Protein AF-A0A951RZ14-F1 (afdb_monomer)

Secondary structure (DSSP, 8-state):
-EEEE--TT--EEEEEEEEETTTTEEEEEEEEEEE-TTS-EEEEEEEEEEEE---

Nearest PDB structures (foldseek):
  7slz-assembly1_A  TM=6.205E-01  e=4.835E-01  Homo sapiens
  6cct-assembly1_A  TM=6.287E-01  e=6.026E-01  Homo sapiens
  7whm-assembly1_A  TM=4.592E-01  e=1.376E+00  Bombyx mori cypovirus 1
  3vhx-assembly2_H  TM=3.907E-01  e=3.916E+00  Homo sapiens
  9izl-assembly2_B  TM=3.463E-01  e=3.706E+00  Homo sapiens

Mean predicted aligned error: 4.81 Å

pLDDT: mean 89.96, std 9.67, range [58.44, 98.19]

Solvent-accessible surface area (backbone atoms only — not comparable to full-atom values): 3284 Å² total; per-residue (Å²): 94,79,51,72,50,90,54,90,88,45,36,38,40,39,36,50,75,42,79,38,81,87,80,27,36,41,28,33,39,33,36,36,41,44,66,47,98,85,70,47,79,44,80,50,68,86,39,72,52,77,42,77,59,83,134

Foldseek 3Di:
DKDWDDDPQKIKIWDFPDQDVVQQKTKTFMWMWDADPVRDIDTGPRHIDIDHDDD

Radius of gyration: 13.79 Å; Cα contacts (8 Å, |Δi|>4): 109; chains: 1; bounding box: 32×19×37 Å

Sequence (55 aa):
EQFNTEGGTYSGELWIKKLDPVNQIVSGTFWFDAVTANGQKVEVREGRFDVRYTQ

Structure (mmCIF, N/CA/C/O backbone):
data_AF-A0A951RZ14-F1
#
_entry.id   AF-A0A951RZ14-F1
#
loop_
_atom_site.group_PDB
_atom_site.id
_atom_site.type_symbol
_atom_site.label_atom_id
_atom_site.label_alt_id
_atom_site.label_comp_id
_atom_site.label_asym_id
_atom_site.label_entity_id
_atom_site.label_seq_id
_atom_site.pdbx_PDB_ins_code
_atom_site.Cartn_x
_atom_site.Cartn_y
_atom_site.Cartn_z
_atom_site.occupancy
_atom_site.B_iso_or_equiv
_atom_site.auth_seq_id
_atom_site.auth_comp_id
_atom_site.auth_asym_id
_atom_site.auth_atom_id
_atom_site.pdbx_PDB_model_num
ATOM 1 N N . GLU A 1 1 ? 0.547 4.624 11.506 1.00 79.19 1 GLU A N 1
ATOM 2 C CA . GLU A 1 1 ? 1.916 4.060 11.437 1.00 79.19 1 GLU A CA 1
ATOM 3 C C . GLU A 1 1 ? 2.392 4.055 9.988 1.00 79.19 1 GLU A C 1
ATOM 5 O O . GLU A 1 1 ? 1.541 4.011 9.098 1.00 79.19 1 GLU A O 1
ATOM 10 N N . GLN A 1 2 ? 3.704 4.164 9.763 1.00 80.12 2 GLN A N 1
ATOM 11 C CA . GLN A 1 2 ? 4.335 4.234 8.439 1.00 80.12 2 GLN A CA 1
ATOM 12 C C . GLN A 1 2 ? 5.223 3.005 8.233 1.00 80.12 2 GLN A C 1
ATOM 14 O O . GLN A 1 2 ? 6.006 2.658 9.116 1.00 80.12 2 GLN A O 1
ATOM 19 N N . PHE A 1 3 ? 5.113 2.379 7.063 1.00 82.19 3 PHE A N 1
ATOM 20 C CA . PHE A 1 3 ? 5.917 1.226 6.662 1.00 82.19 3 PHE A CA 1
ATOM 21 C C . PHE A 1 3 ? 6.541 1.497 5.293 1.00 82.19 3 PHE A C 1
ATOM 23 O O . PHE A 1 3 ? 5.849 1.975 4.396 1.00 82.19 3 PHE A O 1
ATOM 30 N N . ASN A 1 4 ? 7.828 1.189 5.135 1.00 79.19 4 ASN A N 1
ATOM 31 C CA . ASN A 1 4 ? 8.602 1.433 3.917 1.00 79.19 4 ASN A CA 1
ATOM 32 C C . ASN A 1 4 ? 9.416 0.179 3.563 1.00 79.19 4 ASN A C 1
ATOM 34 O O . ASN A 1 4 ? 9.931 -0.502 4.452 1.00 79.19 4 ASN A O 1
ATOM 38 N N . THR A 1 5 ? 9.539 -0.113 2.272 1.00 75.88 5 THR A N 1
ATOM 39 C CA . THR A 1 5 ? 10.516 -1.066 1.743 1.00 75.88 5 THR A CA 1
ATOM 40 C C . THR A 1 5 ? 11.718 -0.308 1.170 1.00 75.88 5 THR A C 1
ATOM 42 O O . THR A 1 5 ? 11.612 0.310 0.109 1.00 75.88 5 THR A O 1
ATOM 45 N N . GLU A 1 6 ? 12.878 -0.373 1.831 1.00 64.81 6 GLU A N 1
ATOM 46 C CA . GLU A 1 6 ? 14.125 0.180 1.284 1.00 64.81 6 GLU A CA 1
ATOM 47 C C . GLU A 1 6 ? 14.834 -0.849 0.390 1.00 64.81 6 GLU A C 1
ATOM 49 O O . GLU A 1 6 ? 15.234 -1.917 0.856 1.00 64.81 6 GLU A O 1
ATOM 54 N N . GLY A 1 7 ? 15.011 -0.532 -0.901 1.00 58.44 7 GLY A N 1
ATOM 55 C CA . GLY A 1 7 ? 15.771 -1.391 -1.815 1.00 58.44 7 GLY A CA 1
ATOM 56 C C . GLY A 1 7 ? 15.597 -1.101 -3.310 1.00 58.44 7 GLY A C 1
ATOM 57 O O . GLY A 1 7 ? 14.801 -1.745 -3.985 1.00 58.44 7 GLY A O 1
ATOM 58 N N . GLY A 1 8 ? 16.423 -0.204 -3.860 1.00 69.56 8 GLY A N 1
ATOM 59 C CA . GLY A 1 8 ? 16.702 -0.106 -5.302 1.00 69.56 8 GLY A CA 1
ATOM 60 C C . GLY A 1 8 ? 15.474 -0.092 -6.230 1.00 69.56 8 GLY A C 1
ATOM 61 O O . GLY A 1 8 ? 14.760 0.901 -6.304 1.00 69.56 8 GLY A O 1
ATOM 62 N N . THR A 1 9 ? 15.280 -1.174 -6.997 1.00 64.56 9 THR A N 1
ATOM 63 C CA . THR A 1 9 ? 14.304 -1.287 -8.102 1.00 64.56 9 THR A CA 1
ATOM 64 C C . THR A 1 9 ? 12.838 -1.374 -7.654 1.00 64.56 9 THR A C 1
ATOM 66 O O . THR A 1 9 ? 11.953 -1.101 -8.464 1.00 64.56 9 THR A O 1
ATOM 69 N N . TYR A 1 10 ? 12.573 -1.721 -6.390 1.00 78.44 10 TYR A N 1
ATOM 70 C CA . TYR A 1 10 ? 11.223 -1.847 -5.836 1.00 78.44 10 TYR A CA 1
ATOM 71 C C . TYR A 1 10 ? 11.145 -1.068 -4.527 1.00 78.44 10 TYR A C 1
ATOM 73 O O . TYR A 1 10 ? 11.745 -1.447 -3.524 1.00 78.44 10 TYR A O 1
ATOM 81 N N . SER A 1 11 ? 10.421 0.041 -4.555 1.00 90.19 11 SER A N 1
ATOM 82 C CA . SER A 1 11 ? 10.245 0.935 -3.416 1.00 90.19 11 SER A CA 1
ATOM 83 C C . SER A 1 11 ? 8.766 1.204 -3.206 1.00 90.19 11 SER A C 1
ATOM 85 O O . SER A 1 11 ? 7.960 1.099 -4.131 1.00 90.19 11 SER A O 1
ATOM 87 N N . GLY A 1 12 ? 8.389 1.536 -1.983 1.00 93.44 12 GLY A N 1
ATOM 88 C CA . GLY A 1 12 ? 7.004 1.811 -1.671 1.00 93.44 12 GLY A CA 1
ATOM 89 C C . GLY A 1 12 ? 6.820 2.168 -0.218 1.00 93.44 12 GLY A C 1
ATOM 90 O O . GLY A 1 12 ? 7.670 1.904 0.631 1.00 93.44 12 GLY A O 1
ATOM 91 N N . GLU A 1 13 ? 5.675 2.763 0.057 1.00 95.06 13 GLU A N 1
ATOM 92 C CA . GLU A 1 13 ? 5.320 3.232 1.378 1.00 95.06 13 GLU A CA 1
ATOM 93 C C . GLU A 1 13 ? 3.835 3.033 1.629 1.00 95.06 13 GLU A C 1
ATOM 95 O O . GLU A 1 13 ? 2.994 3.213 0.743 1.00 95.06 13 GLU A O 1
ATOM 100 N N . LEU A 1 14 ? 3.513 2.711 2.874 1.00 96.19 14 LEU A N 1
ATOM 101 C CA . LEU A 1 14 ? 2.155 2.579 3.358 1.00 96.19 14 LEU A CA 1
ATOM 102 C C . LEU A 1 14 ? 1.973 3.411 4.623 1.00 96.19 14 LEU A C 1
ATOM 104 O O . LEU A 1 14 ? 2.759 3.337 5.566 1.00 96.19 14 LEU A O 1
ATOM 108 N N . TRP A 1 15 ? 0.883 4.170 4.645 1.00 96.56 15 TRP A N 1
ATOM 109 C CA . TRP A 1 15 ? 0.453 4.994 5.763 1.00 96.56 15 TRP A CA 1
ATOM 110 C C . TRP A 1 15 ? -0.888 4.501 6.275 1.00 96.56 15 TRP A C 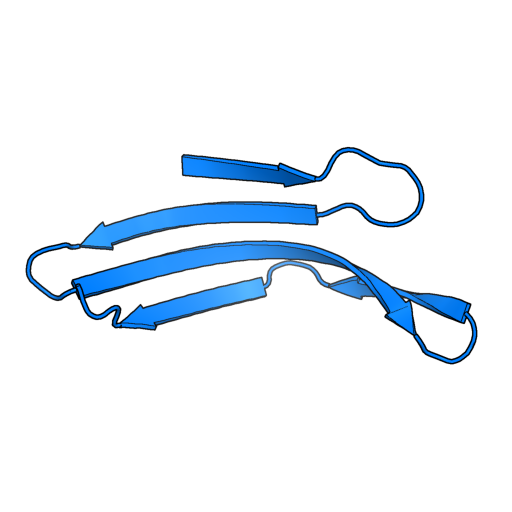1
ATOM 112 O O . TRP A 1 15 ? -1.907 4.661 5.601 1.00 96.56 15 TRP A O 1
ATOM 122 N N . ILE A 1 16 ? -0.911 3.986 7.501 1.00 96.56 16 ILE A N 1
ATOM 123 C CA . ILE A 1 16 ? -2.160 3.746 8.226 1.00 96.56 16 ILE A CA 1
ATOM 124 C C . ILE A 1 16 ? -2.617 5.078 8.820 1.00 96.56 16 ILE A C 1
ATOM 126 O O . ILE A 1 16 ? -1.971 5.603 9.734 1.00 96.56 16 ILE A O 1
ATOM 130 N N . LYS A 1 17 ? -3.722 5.617 8.295 1.00 96.81 17 LYS A N 1
ATOM 131 C CA . LYS A 1 17 ? -4.318 6.891 8.730 1.00 96.81 17 LYS A CA 1
ATOM 132 C C . LYS A 1 17 ? -5.413 6.699 9.773 1.00 96.81 17 LYS A C 1
ATOM 134 O O . LYS A 1 17 ? -5.633 7.593 10.584 1.00 96.81 17 LYS A O 1
ATOM 139 N N . LYS A 1 18 ? -6.086 5.547 9.763 1.00 96.75 18 LYS A N 1
ATOM 140 C CA . LYS A 1 18 ? -7.115 5.191 10.739 1.00 96.75 18 LYS A CA 1
ATOM 141 C C . LYS A 1 18 ? -6.981 3.726 11.134 1.00 96.75 18 LYS A C 1
ATOM 143 O O . LYS A 1 18 ? -6.891 2.859 10.270 1.00 96.75 18 LYS A O 1
ATOM 148 N N . LEU A 1 19 ? -7.032 3.487 12.439 1.00 95.75 19 LEU A N 1
ATOM 149 C CA . LEU A 1 19 ? -7.240 2.184 13.056 1.00 95.75 19 LEU A CA 1
ATOM 150 C C . LEU A 1 19 ? -8.422 2.332 14.018 1.00 95.75 19 LEU A C 1
ATOM 152 O O . LEU A 1 19 ? -8.340 3.074 14.993 1.00 95.75 19 LEU A O 1
ATOM 156 N N . ASP A 1 20 ? -9.530 1.673 13.707 1.00 96.19 20 ASP A N 1
ATOM 157 C CA . ASP A 1 20 ? -10.758 1.676 14.500 1.00 96.19 20 ASP A CA 1
ATOM 158 C C . ASP A 1 20 ? -11.074 0.237 14.920 1.00 96.19 20 ASP A C 1
ATOM 160 O O . ASP A 1 20 ? -11.661 -0.516 14.140 1.00 96.19 20 ASP A O 1
ATOM 164 N N . PRO A 1 21 ? -10.657 -0.171 16.129 1.00 94.75 21 PRO A N 1
ATOM 165 C CA . PRO A 1 21 ? -10.791 -1.551 16.576 1.00 94.75 21 PRO A CA 1
ATOM 166 C C . PRO A 1 21 ? -12.217 -1.938 16.961 1.00 94.75 21 PRO A C 1
ATOM 168 O O . PRO A 1 21 ? -12.529 -3.124 16.990 1.00 94.75 21 PRO A O 1
ATOM 171 N N . VAL A 1 22 ? -13.092 -0.962 17.226 1.00 96.31 22 VAL A N 1
ATOM 172 C CA . VAL A 1 22 ? -14.499 -1.216 17.565 1.00 96.31 22 VAL A CA 1
ATOM 173 C C . VAL A 1 22 ? -15.262 -1.640 16.318 1.00 96.31 22 VAL A C 1
ATOM 175 O O . VAL A 1 22 ? -15.982 -2.634 16.334 1.00 96.31 22 VAL A O 1
ATOM 178 N N . ASN A 1 23 ? -15.070 -0.908 15.220 1.00 95.56 23 ASN A N 1
ATOM 179 C CA . ASN A 1 23 ? -15.702 -1.216 13.936 1.00 95.56 23 ASN A CA 1
ATOM 180 C C . ASN A 1 23 ? -14.860 -2.155 13.062 1.00 95.56 23 ASN A C 1
ATOM 182 O O . ASN A 1 23 ? -15.284 -2.511 11.963 1.00 95.56 23 ASN A O 1
ATOM 186 N N . GLN A 1 24 ? -13.673 -2.525 13.547 1.00 96.44 24 GLN A N 1
ATOM 187 C CA . GLN A 1 24 ? -12.674 -3.332 12.856 1.00 96.44 24 GLN A CA 1
ATOM 188 C C . GLN A 1 24 ? -12.304 -2.763 11.481 1.00 96.44 24 GLN A C 1
ATOM 190 O O . GLN A 1 24 ? -12.274 -3.479 10.483 1.00 96.44 24 GLN A O 1
ATOM 195 N N . ILE A 1 25 ? -12.034 -1.457 11.418 1.00 96.62 25 ILE A N 1
ATOM 196 C CA . ILE A 1 25 ? -11.658 -0.754 10.185 1.00 96.62 25 ILE A CA 1
ATOM 197 C C . ILE A 1 25 ? -10.190 -0.335 10.253 1.00 96.62 25 ILE A C 1
ATOM 199 O O . ILE A 1 25 ? -9.759 0.289 11.226 1.00 96.62 25 ILE A O 1
ATOM 203 N N . VAL A 1 26 ? -9.446 -0.598 9.177 1.00 97.06 26 VAL A N 1
ATOM 204 C CA . VAL A 1 26 ? -8.151 0.036 8.903 1.00 97.06 26 VAL A CA 1
ATOM 205 C C . VAL A 1 26 ? -8.236 0.753 7.567 1.00 97.06 26 VAL A C 1
ATOM 207 O O . VAL A 1 26 ? -8.649 0.175 6.563 1.00 97.06 26 VAL A O 1
ATOM 210 N N . SER A 1 27 ? -7.820 2.014 7.536 1.00 97.62 27 SER A N 1
ATOM 211 C CA . SER A 1 27 ? -7.743 2.768 6.289 1.00 97.62 27 SER A CA 1
ATOM 212 C C . SER A 1 27 ? -6.499 3.635 6.219 1.00 97.62 27 SER A C 1
ATOM 214 O O . SER A 1 27 ? -5.872 3.994 7.226 1.00 97.62 27 SER A O 1
ATOM 216 N N . GLY A 1 28 ? -6.099 3.948 4.994 1.00 97.88 28 GLY A N 1
ATOM 217 C CA . GLY A 1 28 ? -4.807 4.553 4.759 1.00 97.88 28 GLY A CA 1
ATOM 218 C C . GLY A 1 28 ? -4.519 4.855 3.302 1.00 97.88 28 GLY A C 1
ATOM 219 O O . GLY A 1 28 ? -5.388 4.779 2.430 1.00 97.88 28 GLY A O 1
ATOM 220 N N . THR A 1 29 ? -3.272 5.234 3.058 1.00 98.19 29 THR A N 1
ATOM 221 C CA . THR A 1 29 ? -2.755 5.516 1.719 1.00 98.19 29 THR A CA 1
ATOM 222 C C . THR A 1 29 ? -1.480 4.742 1.455 1.00 98.19 29 THR A C 1
ATOM 224 O O . THR A 1 29 ? -0.757 4.417 2.392 1.00 98.19 29 THR A O 1
ATOM 227 N N . PHE A 1 30 ? -1.193 4.470 0.191 1.00 97.31 30 PHE A N 1
ATOM 228 C CA . PHE A 1 30 ? 0.033 3.799 -0.216 1.00 97.31 30 PHE A CA 1
ATOM 229 C C . PHE A 1 30 ? 0.541 4.321 -1.560 1.00 97.31 30 PHE A C 1
ATOM 231 O O . PHE A 1 30 ? -0.216 4.862 -2.371 1.00 97.31 30 PHE A O 1
ATOM 238 N N . TRP A 1 31 ? 1.828 4.121 -1.807 1.00 96.44 31 TRP A N 1
ATOM 239 C CA . TRP A 1 31 ? 2.445 4.240 -3.123 1.00 96.44 31 TRP A CA 1
ATOM 240 C C . TRP A 1 31 ? 3.502 3.147 -3.278 1.00 96.44 31 TRP A C 1
ATOM 242 O O . TRP A 1 31 ? 4.058 2.687 -2.284 1.00 96.44 31 TRP A O 1
ATOM 252 N N . PHE A 1 32 ? 3.763 2.706 -4.507 1.00 94.31 32 PHE A N 1
ATOM 253 C CA . PHE A 1 32 ? 4.863 1.783 -4.788 1.00 94.3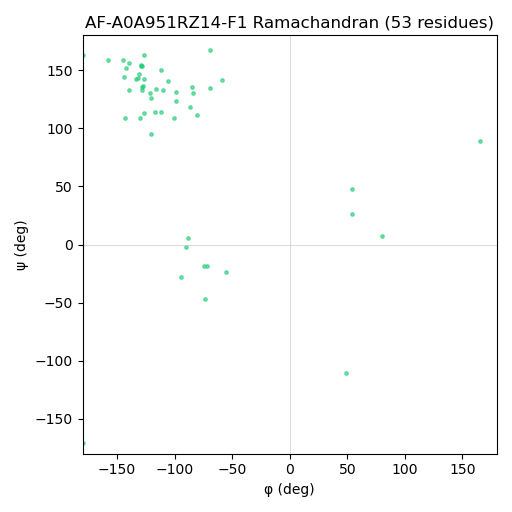1 32 PHE A CA 1
ATOM 254 C C . PHE A 1 32 ? 5.309 1.838 -6.249 1.00 94.31 32 PHE A C 1
ATOM 256 O O . PHE A 1 32 ? 4.561 2.247 -7.140 1.00 94.31 32 PHE A O 1
ATOM 263 N N . ASP A 1 33 ? 6.531 1.384 -6.479 1.00 92.31 33 ASP A N 1
ATOM 264 C CA . ASP A 1 33 ? 7.111 1.092 -7.780 1.00 92.31 33 ASP A CA 1
ATOM 265 C C . ASP A 1 33 ? 7.023 -0.411 -8.047 1.00 92.31 33 ASP A C 1
ATOM 267 O O . ASP A 1 33 ? 7.391 -1.234 -7.208 1.00 92.31 33 ASP A O 1
ATOM 271 N N . ALA A 1 34 ? 6.538 -0.778 -9.228 1.00 89.50 34 ALA A N 1
ATOM 272 C CA . ALA A 1 34 ? 6.455 -2.156 -9.6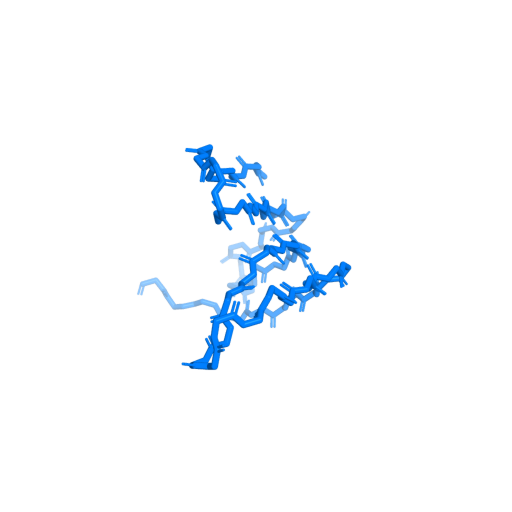88 1.00 89.50 34 ALA A CA 1
ATOM 273 C C . ALA A 1 34 ? 7.130 -2.319 -11.048 1.00 89.50 34 ALA A C 1
ATOM 275 O O 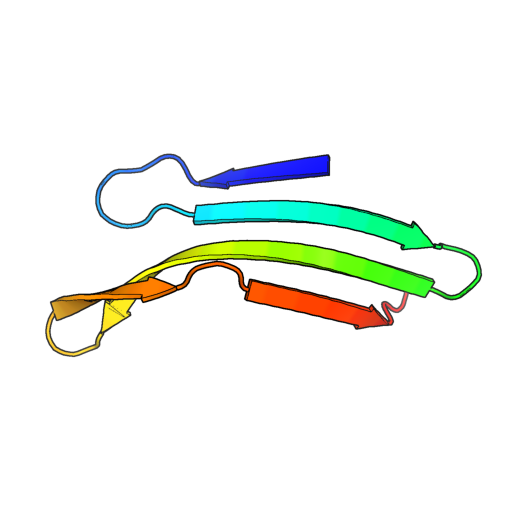. ALA A 1 34 ? 7.353 -1.353 -11.776 1.00 89.50 34 ALA A O 1
ATOM 276 N N . VAL A 1 35 ? 7.428 -3.563 -11.411 1.00 89.75 35 VAL A N 1
ATOM 277 C CA . VAL A 1 35 ? 7.924 -3.921 -12.740 1.00 89.75 35 VAL A CA 1
ATOM 278 C C . VAL A 1 35 ? 6.943 -4.914 -13.352 1.00 89.75 35 VAL A C 1
ATOM 280 O O . VAL A 1 35 ? 6.587 -5.915 -12.734 1.00 89.75 35 VAL A O 1
ATOM 283 N N . THR A 1 36 ? 6.456 -4.610 -14.552 1.00 85.81 36 THR A N 1
ATOM 284 C CA . THR A 1 36 ? 5.562 -5.505 -15.301 1.00 85.81 36 THR A CA 1
ATOM 285 C C . THR A 1 36 ? 6.311 -6.747 -15.783 1.00 85.81 36 THR A C 1
ATOM 287 O O . THR A 1 36 ? 7.540 -6.769 -15.821 1.00 85.81 36 THR A O 1
ATOM 290 N N . ALA A 1 37 ? 5.584 -7.765 -16.252 1.00 89.62 37 ALA A N 1
ATOM 291 C CA . ALA A 1 37 ? 6.187 -8.973 -16.828 1.00 89.62 37 ALA A CA 1
ATOM 292 C C . ALA A 1 37 ? 7.157 -8.687 -17.997 1.00 89.62 37 ALA A C 1
ATOM 294 O O . ALA A 1 37 ? 8.064 -9.471 -18.252 1.00 89.62 37 ALA A O 1
ATOM 295 N N . ASN A 1 38 ? 7.001 -7.541 -18.669 1.00 92.56 38 ASN A N 1
ATOM 296 C CA . ASN A 1 38 ? 7.846 -7.107 -19.783 1.00 92.56 38 ASN A CA 1
ATOM 297 C C . ASN A 1 38 ? 9.082 -6.303 -19.330 1.00 92.56 38 ASN A C 1
ATOM 299 O O . ASN A 1 38 ? 9.784 -5.739 -20.166 1.00 92.56 38 ASN A O 1
ATOM 303 N N . GLY A 1 39 ? 9.330 -6.184 -18.022 1.00 88.00 39 GLY A N 1
ATOM 304 C CA . GLY A 1 39 ? 10.461 -5.433 -17.471 1.00 88.00 39 GLY A CA 1
ATOM 305 C C . GLY A 1 39 ? 10.251 -3.916 -17.406 1.00 88.00 39 GLY A C 1
ATOM 306 O O . GLY A 1 39 ? 11.182 -3.184 -17.082 1.00 88.00 39 GLY A O 1
ATOM 307 N N . GLN A 1 40 ? 9.045 -3.418 -17.695 1.00 90.75 40 GLN A N 1
ATOM 308 C CA . GLN A 1 40 ? 8.753 -1.982 -17.631 1.00 90.75 40 GLN A CA 1
ATOM 309 C C . GLN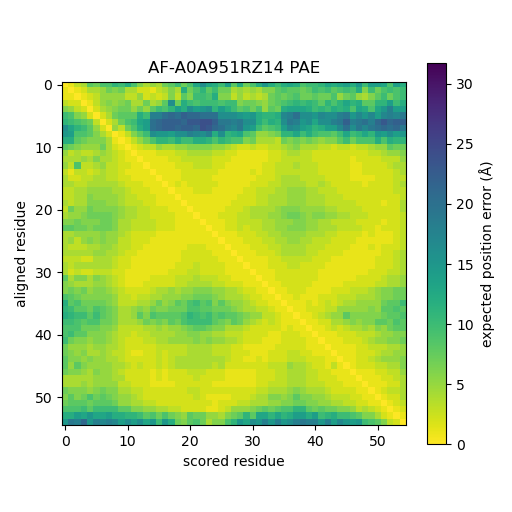 A 1 40 ? 8.403 -1.555 -16.208 1.00 90.75 40 GLN A C 1
ATOM 311 O O . GLN A 1 40 ? 7.521 -2.15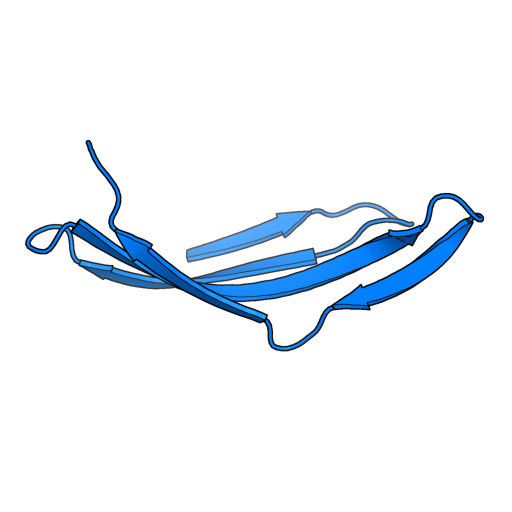9 -15.592 1.00 90.75 40 GLN A O 1
ATOM 316 N N . LYS A 1 41 ? 9.046 -0.485 -15.728 1.00 90.75 41 LYS A N 1
ATOM 317 C CA . LYS A 1 41 ? 8.716 0.148 -14.448 1.00 90.75 41 LYS A CA 1
ATOM 318 C C . LYS A 1 41 ? 7.350 0.840 -14.529 1.00 90.75 41 LYS A C 1
ATOM 320 O O . LYS A 1 41 ? 7.074 1.561 -15.485 1.00 90.75 41 LYS A O 1
ATOM 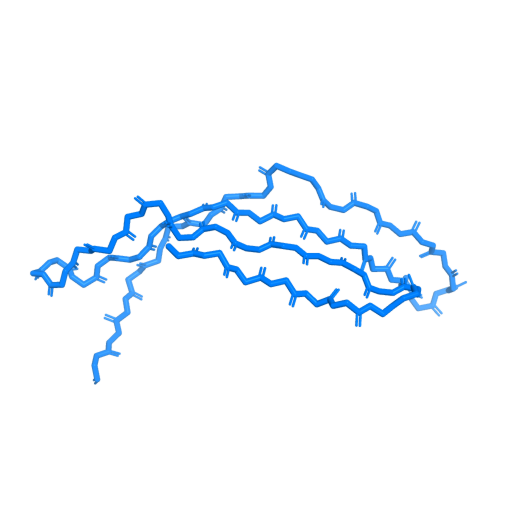325 N N . VAL A 1 42 ? 6.522 0.632 -13.510 1.00 92.31 42 VAL A N 1
ATOM 326 C CA . VAL A 1 42 ? 5.211 1.254 -13.310 1.00 92.31 42 VAL A CA 1
ATOM 327 C C . VAL A 1 42 ? 5.175 1.876 -11.925 1.00 92.31 42 VAL A C 1
ATOM 329 O O . VAL A 1 42 ? 5.609 1.273 -10.948 1.00 92.31 42 VAL A O 1
ATOM 332 N N . GLU A 1 43 ? 4.639 3.086 -11.852 1.00 93.88 43 GLU A N 1
ATOM 333 C CA . GLU A 1 43 ? 4.572 3.873 -10.630 1.00 93.88 43 GLU A CA 1
ATOM 334 C C . GLU A 1 43 ? 3.117 4.005 -10.185 1.00 93.88 43 GLU A C 1
ATOM 336 O O . GLU A 1 43 ? 2.299 4.621 -10.867 1.00 93.88 43 GLU A O 1
ATOM 341 N N . VAL A 1 44 ? 2.783 3.419 -9.036 1.00 94.19 44 VAL A N 1
ATOM 342 C CA . VAL A 1 44 ? 1.470 3.563 -8.403 1.00 94.19 44 VAL A CA 1
ATOM 343 C C . VAL A 1 44 ? 1.586 4.621 -7.318 1.00 94.19 44 VAL A C 1
ATOM 345 O O . VAL A 1 44 ? 2.433 4.524 -6.426 1.00 94.19 44 VAL A O 1
ATOM 348 N N . ARG A 1 45 ? 0.753 5.658 -7.411 1.00 95.25 45 ARG A N 1
ATOM 349 C CA . ARG A 1 45 ? 0.769 6.836 -6.536 1.00 95.25 45 ARG A CA 1
ATOM 350 C C . ARG A 1 45 ? -0.624 7.104 -5.987 1.00 95.25 45 ARG A C 1
ATOM 352 O O . ARG A 1 45 ? -1.613 6.736 -6.612 1.00 95.25 45 ARG A O 1
ATOM 359 N N . GLU A 1 46 ? -0.672 7.737 -4.816 1.00 94.69 46 GLU A N 1
ATOM 360 C CA . GLU A 1 46 ? -1.911 8.181 -4.154 1.00 94.69 46 GLU A CA 1
ATOM 361 C C . GLU A 1 46 ? -2.965 7.076 -3.947 1.00 94.69 46 GLU A C 1
ATOM 363 O O . GLU A 1 46 ? -4.163 7.345 -3.821 1.00 94.69 46 GLU A O 1
ATOM 368 N N . GLY A 1 47 ? -2.523 5.818 -3.866 1.00 97.19 47 GLY A N 1
ATOM 369 C CA . GLY A 1 47 ? -3.390 4.684 -3.585 1.00 97.19 47 GLY A CA 1
ATOM 370 C C . GLY A 1 47 ? -4.084 4.866 -2.240 1.00 97.19 47 GLY A C 1
ATOM 371 O O . GLY A 1 47 ? -3.489 5.369 -1.283 1.00 97.19 47 GLY A O 1
ATOM 372 N N . ARG A 1 48 ? -5.354 4.465 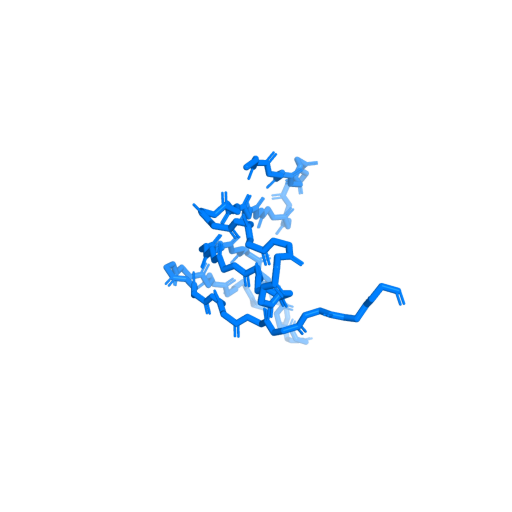-2.155 1.00 97.81 48 ARG A N 1
ATOM 373 C CA . ARG A 1 48 ? -6.139 4.499 -0.916 1.00 97.81 48 ARG A CA 1
ATOM 374 C C . ARG A 1 48 ? -6.730 3.133 -0.644 1.00 97.81 48 ARG A C 1
ATOM 376 O O . ARG A 1 48 ? -7.172 2.458 -1.569 1.00 97.81 48 ARG A O 1
ATOM 383 N N . PHE A 1 49 ? -6.769 2.761 0.626 1.00 95.94 49 PHE A N 1
ATOM 384 C CA . PHE A 1 49 ? -7.456 1.561 1.070 1.00 95.94 49 PHE A CA 1
ATOM 385 C C . PHE A 1 49 ? -8.358 1.879 2.257 1.00 95.94 49 PHE A C 1
ATOM 387 O O . PHE A 1 49 ? -8.045 2.743 3.079 1.00 95.94 49 PHE A O 1
ATOM 394 N N . ASP A 1 50 ? -9.473 1.165 2.320 1.00 96.81 50 ASP A N 1
ATOM 395 C CA . ASP A 1 50 ? -10.407 1.142 3.437 1.00 96.81 50 ASP A CA 1
ATOM 396 C C . ASP A 1 50 ? -10.914 -0.294 3.544 1.00 96.81 50 ASP A C 1
ATOM 398 O O . ASP A 1 50 ? -11.569 -0.798 2.627 1.00 96.81 50 ASP A O 1
ATOM 402 N N . VAL A 1 51 ? -10.491 -0.994 4.593 1.00 95.06 51 VAL A N 1
ATOM 403 C CA . VAL A 1 51 ? -10.729 -2.427 4.745 1.00 95.06 51 VAL A CA 1
ATOM 404 C C . VAL A 1 51 ? -11.271 -2.732 6.128 1.00 95.06 51 VAL A C 1
ATOM 406 O O . VAL A 1 51 ? -10.848 -2.152 7.131 1.00 95.06 51 VAL A O 1
ATOM 409 N N . ARG A 1 52 ? -12.189 -3.698 6.178 1.00 96.06 52 ARG A N 1
ATOM 410 C CA . ARG A 1 52 ? -12.540 -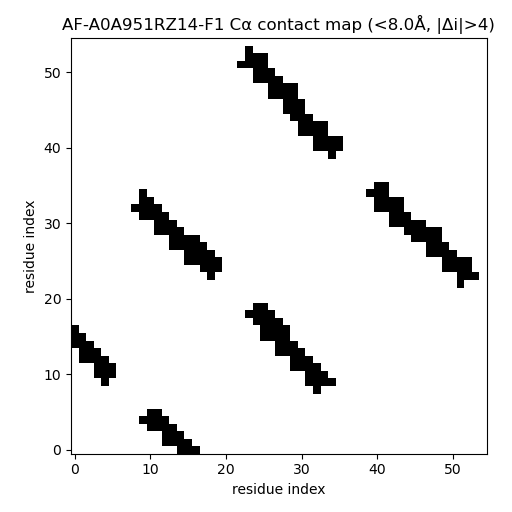4.363 7.429 1.00 96.06 52 ARG A CA 1
ATOM 411 C C . ARG A 1 52 ? -11.558 -5.495 7.683 1.00 96.06 52 ARG A C 1
ATOM 413 O O . ARG A 1 52 ? -11.254 -6.244 6.755 1.00 96.06 52 ARG A O 1
ATOM 420 N N . TYR A 1 53 ? -11.082 -5.624 8.913 1.00 90.06 53 TYR A N 1
ATOM 421 C CA . TYR A 1 53 ? -10.220 -6.728 9.323 1.00 90.06 53 TYR A CA 1
ATOM 422 C C . TYR A 1 53 ? -10.952 -7.639 10.303 1.00 90.06 53 TYR A C 1
ATOM 424 O O . TYR A 1 53 ? -11.826 -7.207 11.044 1.00 90.06 53 TYR A O 1
ATOM 432 N N . THR A 1 54 ? -10.607 -8.917 10.300 1.00 87.19 54 THR A N 1
ATOM 433 C CA . THR A 1 54 ? -11.055 -9.868 11.319 1.00 87.19 54 THR A CA 1
ATOM 434 C C . THR A 1 54 ? -9.879 -10.166 12.234 1.00 87.19 54 THR A C 1
ATOM 436 O O . THR A 1 54 ? -8.746 -10.241 11.755 1.00 87.19 54 THR A O 1
ATOM 439 N N . GLN A 1 55 ? -10.141 -10.280 13.534 1.00 68.12 55 GLN A N 1
ATOM 440 C CA . GLN A 1 55 ? -9.129 -10.651 14.523 1.00 68.12 55 GLN A CA 1
ATOM 441 C C . GLN A 1 55 ? -8.850 -12.155 14.489 1.00 68.12 55 GLN A C 1
ATOM 443 O O . GLN A 1 55 ? -9.811 -12.913 14.222 1.00 68.12 55 GLN A O 1
#